Protein AF-A0AA41QPE6-F1 (afdb_monomer_lite)

Organism: NCBI:txid1335043

Radius of gyration: 12.2 Å; chains: 1; bounding box: 29×30×30 Å

pLDDT: mean 88.33, std 10.51, range [40.25, 95.75]

Foldseek 3Di:
DPPPDDLVSLVVLLVVLCVVQVPDVVSVVVLVVVLVVLVVVDDDSVSSSVVSNVVSVVSVVVVVVD

Secondary structure (DSSP, 8-state):
------HHHHHHHHHHHHHHH--SHHHHHHHHHHHHHHHHH---HHHHHHHHHHHHHHHHHHHHH-

Structure (mmCIF, N/CA/C/O backbone):
data_AF-A0AA41QPE6-F1
#
_entry.id   AF-A0AA41QPE6-F1
#
loop_
_atom_site.group_PDB
_atom_site.id
_atom_site.type_symbol
_atom_site.label_atom_id
_atom_site.label_alt_id
_atom_site.label_comp_id
_atom_site.label_asym_id
_atom_site.label_entity_id
_atom_site.label_seq_id
_atom_site.pdbx_PDB_ins_code
_atom_site.Cartn_x
_atom_site.Cartn_y
_atom_site.Cartn_z
_atom_site.occupancy
_atom_site.B_iso_or_equiv
_atom_site.auth_seq_id
_atom_site.auth_comp_id
_atom_site.auth_asym_id
_atom_site.auth_atom_id
_atom_site.pdbx_PDB_model_num
ATOM 1 N N . MET A 1 1 ? 6.524 19.817 -16.282 1.00 40.25 1 MET A N 1
ATOM 2 C CA . MET A 1 1 ? 7.117 18.465 -16.208 1.00 40.25 1 MET A CA 1
ATOM 3 C C . MET A 1 1 ? 6.483 17.754 -15.031 1.00 40.25 1 MET A C 1
ATOM 5 O O . MET A 1 1 ? 6.655 18.224 -13.915 1.00 40.25 1 MET A O 1
ATOM 9 N N . ALA A 1 2 ? 5.692 16.706 -15.261 1.00 53.69 2 ALA A N 1
ATOM 10 C CA . ALA A 1 2 ? 5.276 15.841 -14.163 1.00 53.69 2 ALA A CA 1
ATOM 11 C C . ALA A 1 2 ? 6.532 15.100 -13.695 1.00 53.69 2 ALA A C 1
ATOM 13 O O . ALA A 1 2 ? 7.071 14.279 -14.436 1.00 53.69 2 ALA A O 1
ATOM 14 N N . VAL A 1 3 ? 7.057 15.474 -12.528 1.00 69.12 3 VAL A N 1
ATOM 15 C CA . VAL A 1 3 ? 8.154 14.743 -11.891 1.00 69.12 3 VAL A CA 1
ATOM 16 C C . VAL A 1 3 ? 7.597 13.361 -11.580 1.00 69.12 3 VAL A C 1
ATOM 18 O O . VAL A 1 3 ? 6.659 13.232 -10.796 1.00 69.12 3 VAL A O 1
ATOM 21 N N . ARG A 1 4 ? 8.078 12.349 -12.306 1.00 75.94 4 ARG A N 1
ATOM 22 C CA . ARG A 1 4 ? 7.700 10.955 -12.094 1.00 75.94 4 ARG A CA 1
ATOM 23 C C . ARG A 1 4 ? 8.439 10.516 -10.830 1.00 75.94 4 ARG A C 1
ATOM 25 O O . ARG A 1 4 ? 9.659 10.408 -10.922 1.00 75.94 4 ARG A O 1
ATOM 32 N N . PRO A 1 5 ? 7.746 10.279 -9.702 1.00 78.62 5 PRO A N 1
ATOM 33 C CA . PRO A 1 5 ? 8.431 9.933 -8.472 1.00 78.62 5 PRO A CA 1
ATOM 34 C C . PRO A 1 5 ? 9.211 8.636 -8.662 1.00 78.62 5 PRO A C 1
ATOM 36 O O . PRO A 1 5 ? 8.755 7.724 -9.382 1.00 78.62 5 PRO A O 1
ATOM 39 N N . ASP A 1 6 ? 10.398 8.602 -8.072 1.00 88.12 6 ASP A N 1
ATOM 40 C CA . ASP A 1 6 ? 11.243 7.418 -8.054 1.00 88.12 6 ASP 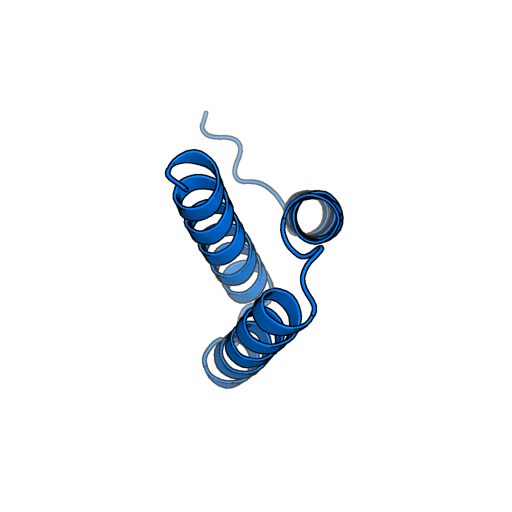A CA 1
ATOM 41 C C . ASP A 1 6 ? 10.791 6.422 -6.972 1.00 88.12 6 ASP A C 1
ATOM 43 O O . ASP A 1 6 ? 9.822 6.631 -6.238 1.00 88.12 6 ASP A O 1
ATOM 47 N N . VAL A 1 7 ? 11.450 5.267 -6.934 1.00 91.62 7 VAL A N 1
ATOM 48 C CA . VAL A 1 7 ? 11.109 4.176 -6.015 1.00 91.62 7 VAL A CA 1
ATOM 49 C C . VAL A 1 7 ? 11.349 4.571 -4.553 1.00 91.62 7 VAL A C 1
ATOM 51 O O . VAL A 1 7 ? 10.575 4.162 -3.688 1.00 91.62 7 VAL A O 1
ATOM 54 N N . GLU A 1 8 ? 12.372 5.376 -4.257 1.00 90.88 8 GLU A N 1
ATOM 55 C CA . GLU A 1 8 ? 12.671 5.812 -2.889 1.00 90.88 8 GLU A CA 1
ATOM 56 C C . GLU A 1 8 ? 11.626 6.814 -2.391 1.00 90.88 8 GLU A C 1
ATOM 58 O O . GLU A 1 8 ? 11.100 6.668 -1.284 1.00 90.88 8 GLU A O 1
ATOM 63 N N . GLU A 1 9 ? 11.236 7.770 -3.233 1.00 90.94 9 GLU A N 1
ATOM 64 C CA . GLU A 1 9 ? 10.171 8.730 -2.939 1.00 90.94 9 GLU A CA 1
ATOM 65 C C . GLU A 1 9 ? 8.820 8.038 -2.701 1.00 90.94 9 GLU A C 1
ATOM 67 O O . GLU A 1 9 ? 8.050 8.432 -1.812 1.00 90.94 9 GLU A O 1
ATOM 72 N N . LEU A 1 10 ? 8.532 6.980 -3.469 1.00 92.12 10 LEU A N 1
ATOM 73 C CA . LEU A 1 10 ? 7.334 6.164 -3.288 1.00 92.12 10 LEU A CA 1
ATOM 74 C C . LEU A 1 10 ? 7.369 5.392 -1.964 1.00 92.12 10 LEU A C 1
ATOM 76 O O . LEU A 1 10 ? 6.378 5.427 -1.232 1.00 92.12 10 LEU A O 1
ATOM 80 N N . ARG A 1 11 ? 8.497 4.764 -1.601 1.00 93.31 11 ARG A N 1
ATOM 81 C CA . ARG A 1 11 ? 8.640 4.088 -0.296 1.00 93.31 11 ARG A CA 1
ATOM 82 C C . ARG A 1 11 ? 8.472 5.057 0.869 1.00 93.31 11 ARG A C 1
ATOM 84 O O . ARG A 1 11 ? 7.672 4.792 1.763 1.00 93.31 11 ARG A O 1
ATOM 91 N N . ALA A 1 12 ? 9.149 6.204 0.826 1.00 92.94 12 ALA A N 1
ATOM 92 C CA . ALA A 1 12 ? 9.047 7.222 1.869 1.00 92.94 12 ALA A CA 1
ATOM 93 C C . ALA A 1 12 ? 7.610 7.752 2.008 1.00 92.94 12 ALA A C 1
ATOM 95 O O . ALA A 1 12 ? 7.106 7.992 3.110 1.00 92.94 12 ALA A O 1
ATOM 96 N N . THR A 1 13 ? 6.910 7.914 0.882 1.00 91.50 13 THR A N 1
ATOM 97 C CA . THR A 1 13 ? 5.498 8.303 0.888 1.00 91.50 13 THR A CA 1
ATOM 98 C C . THR A 1 13 ? 4.624 7.229 1.519 1.00 91.50 13 THR A C 1
ATOM 100 O O . THR A 1 13 ? 3.792 7.565 2.368 1.00 91.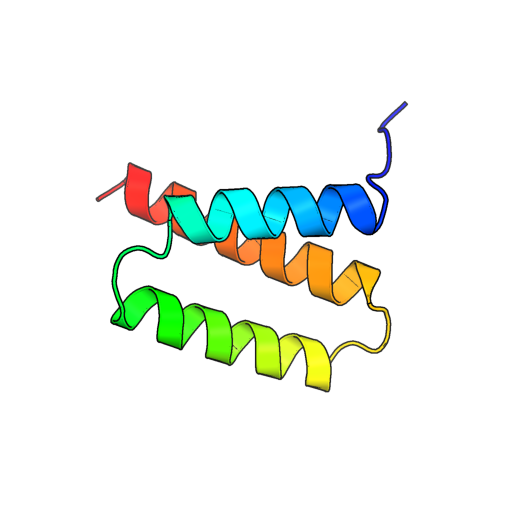50 13 THR A O 1
ATOM 103 N N . ARG A 1 14 ? 4.839 5.964 1.148 1.00 94.19 14 ARG A N 1
ATOM 104 C CA . ARG A 1 14 ? 4.123 4.813 1.693 1.00 94.19 14 ARG A CA 1
ATOM 105 C C . ARG A 1 14 ? 4.278 4.737 3.210 1.00 94.19 14 ARG A C 1
ATOM 107 O O . ARG A 1 14 ? 3.273 4.802 3.907 1.00 94.19 14 ARG A O 1
ATOM 114 N N . GLU A 1 15 ? 5.505 4.723 3.729 1.00 93.69 15 GLU A N 1
ATOM 115 C CA . GLU A 1 15 ? 5.786 4.635 5.173 1.00 93.69 15 GLU A CA 1
ATOM 116 C C . GLU A 1 15 ? 5.111 5.760 5.970 1.00 93.69 15 GLU A C 1
ATOM 118 O O . GLU A 1 15 ? 4.431 5.523 6.973 1.00 93.69 15 GLU A O 1
ATOM 123 N N . ARG A 1 16 ? 5.220 7.004 5.486 1.00 92.88 16 ARG A N 1
ATOM 124 C CA . ARG A 1 16 ? 4.575 8.161 6.120 1.00 92.88 16 ARG A CA 1
ATOM 125 C C . ARG A 1 16 ? 3.049 8.036 6.140 1.00 92.88 16 ARG A C 1
ATOM 127 O O . ARG A 1 16 ? 2.407 8.474 7.095 1.00 92.88 16 ARG A O 1
ATOM 134 N N . MET A 1 17 ? 2.450 7.497 5.079 1.00 92.00 17 MET A N 1
ATOM 135 C CA . MET A 1 17 ? 1.000 7.323 4.985 1.00 92.00 17 MET A CA 1
ATOM 136 C C . MET A 1 17 ? 0.500 6.134 5.808 1.00 92.00 17 MET A C 1
ATOM 138 O O . MET A 1 17 ? -0.525 6.267 6.475 1.00 92.00 17 MET A O 1
ATOM 142 N N . GLU A 1 18 ? 1.229 5.019 5.829 1.00 92.81 18 GLU A N 1
ATOM 143 C CA . GLU A 1 18 ? 0.935 3.861 6.679 1.00 92.81 18 GLU A CA 1
ATOM 144 C C . GLU A 1 18 ? 0.888 4.268 8.155 1.00 92.81 18 GLU A C 1
ATOM 146 O O . GLU A 1 18 ? -0.080 3.962 8.851 1.00 92.81 18 GLU A O 1
ATOM 151 N N . GLY A 1 19 ? 1.876 5.039 8.622 1.00 90.44 19 GLY A N 1
ATOM 152 C CA . GLY A 1 19 ? 1.902 5.546 9.996 1.00 90.44 19 GLY A CA 1
ATOM 153 C C . GLY A 1 19 ? 0.743 6.490 10.334 1.00 90.44 19 GLY A C 1
ATOM 154 O O . GLY A 1 19 ? 0.334 6.576 11.489 1.00 90.44 19 GLY A O 1
ATOM 155 N N . LYS A 1 20 ? 0.184 7.183 9.335 1.00 90.06 20 LYS A N 1
ATOM 156 C CA . LYS A 1 20 ? -0.884 8.169 9.539 1.00 90.06 20 LYS A CA 1
ATOM 157 C C . LYS A 1 20 ? -2.291 7.578 9.453 1.00 90.06 20 LYS A C 1
ATOM 159 O O . LYS A 1 20 ? -3.171 8.034 10.175 1.00 90.06 20 LYS A O 1
ATOM 164 N N . TYR A 1 21 ? -2.516 6.623 8.552 1.00 87.25 21 TYR A N 1
ATOM 165 C CA . TYR A 1 21 ? -3.864 6.153 8.208 1.00 87.25 21 TYR A CA 1
ATOM 166 C C . TYR A 1 21 ? -4.136 4.693 8.593 1.00 87.25 21 TYR A C 1
ATOM 168 O O . TYR A 1 21 ? -5.293 4.286 8.599 1.00 87.25 21 TYR A O 1
ATOM 176 N N . LEU A 1 22 ? -3.117 3.909 8.964 1.00 88.81 22 LEU A N 1
ATOM 177 C CA . LEU A 1 22 ? -3.272 2.511 9.396 1.00 88.81 22 LEU A CA 1
ATOM 178 C C . LEU A 1 22 ? -3.087 2.357 10.912 1.00 88.81 22 LEU A C 1
ATOM 180 O O . LEU A 1 22 ? -2.352 1.481 11.382 1.00 88.81 22 LEU A O 1
ATOM 184 N N . ALA A 1 23 ? -3.728 3.242 11.679 1.00 85.56 23 ALA A N 1
ATOM 185 C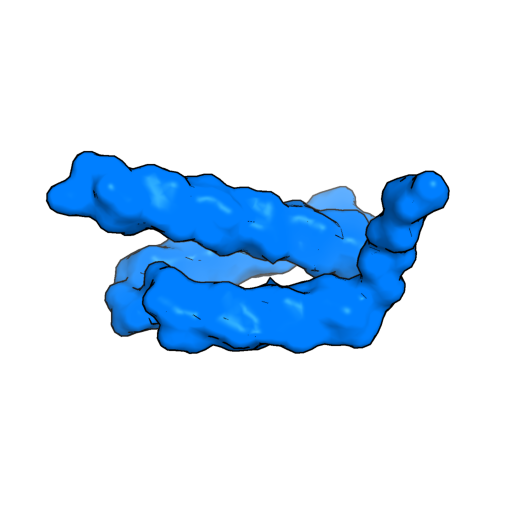 CA . ALA A 1 23 ? -3.730 3.176 13.140 1.00 85.56 23 ALA A CA 1
ATOM 186 C C . ALA A 1 23 ? -4.586 2.007 13.656 1.00 85.56 23 ALA A C 1
ATOM 188 O O . ALA A 1 23 ? -4.232 1.364 14.642 1.00 85.56 23 ALA A O 1
ATOM 189 N N . GLU A 1 24 ? -5.689 1.701 12.972 1.00 88.25 24 GLU A N 1
ATOM 190 C CA . GLU A 1 24 ? -6.562 0.598 13.358 1.00 88.25 24 GLU A CA 1
ATOM 191 C C . GLU A 1 24 ? -6.025 -0.757 12.865 1.00 88.25 24 GLU A C 1
ATOM 193 O O . GLU A 1 24 ? -5.766 -0.911 11.664 1.00 88.25 24 GLU A O 1
ATOM 198 N N . PRO A 1 25 ? -5.926 -1.778 13.742 1.00 87.56 25 PRO A N 1
ATOM 199 C CA . PRO A 1 25 ? -5.411 -3.100 13.373 1.00 87.56 25 PRO A CA 1
ATOM 200 C C . PRO A 1 25 ? -6.176 -3.761 12.221 1.00 87.56 25 PRO A C 1
ATOM 202 O O . PRO A 1 25 ? -5.576 -4.402 11.362 1.00 87.56 25 PRO A O 1
ATOM 205 N N . GLN A 1 26 ? -7.496 -3.568 12.169 1.00 88.00 26 GLN A N 1
ATOM 206 C CA . GLN A 1 26 ? -8.351 -4.104 11.107 1.00 88.00 26 GLN A CA 1
ATOM 207 C C . GLN A 1 26 ? -8.030 -3.496 9.735 1.00 88.00 26 GLN A C 1
ATOM 209 O O . GLN A 1 26 ? -7.906 -4.220 8.749 1.00 88.00 26 GLN A O 1
ATOM 214 N N . MET A 1 27 ? -7.816 -2.178 9.677 1.00 87.56 27 MET A N 1
ATOM 215 C CA . MET A 1 27 ? -7.470 -1.485 8.436 1.00 87.56 27 MET A CA 1
ATOM 216 C C . MET A 1 27 ? -6.064 -1.866 7.971 1.00 87.56 27 MET A C 1
ATOM 218 O O . MET A 1 27 ? -5.836 -2.084 6.782 1.00 87.56 27 MET A O 1
ATOM 222 N N . ARG A 1 28 ? -5.132 -2.017 8.920 1.00 91.81 28 ARG A N 1
ATOM 223 C CA . ARG A 1 28 ? -3.778 -2.512 8.652 1.00 91.81 28 ARG A CA 1
ATOM 224 C C . ARG A 1 28 ? -3.793 -3.914 8.045 1.00 91.81 28 ARG A C 1
ATOM 226 O O . ARG A 1 28 ? -3.162 -4.119 7.015 1.00 91.81 28 ARG A O 1
ATOM 233 N N . ALA A 1 29 ? -4.545 -4.847 8.627 1.00 92.06 29 ALA A N 1
ATOM 234 C CA . ALA A 1 29 ? -4.639 -6.215 8.118 1.00 92.06 29 ALA A CA 1
ATOM 235 C C . ALA A 1 29 ? -5.226 -6.272 6.694 1.00 92.06 29 ALA A C 1
ATOM 237 O O . ALA A 1 29 ? -4.732 -7.018 5.847 1.00 92.06 29 ALA A O 1
ATOM 238 N N . LEU A 1 30 ? -6.251 -5.458 6.409 1.00 91.50 30 LEU A N 1
ATOM 239 C CA . LEU A 1 30 ? -6.819 -5.341 5.063 1.00 91.50 30 LEU A CA 1
ATOM 240 C C . LEU A 1 30 ? -5.796 -4.795 4.060 1.00 91.50 30 LEU A C 1
ATOM 242 O O . LEU A 1 30 ? -5.633 -5.366 2.981 1.00 91.50 30 LEU A O 1
ATOM 246 N N . TYR A 1 31 ? -5.089 -3.724 4.424 1.00 93.81 31 TYR A N 1
ATOM 247 C CA . TYR A 1 31 ? 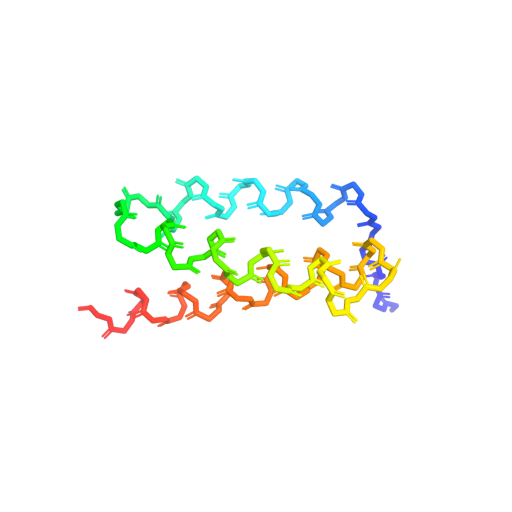-4.039 -3.138 3.595 1.00 93.81 31 TYR A CA 1
ATOM 248 C C . TYR A 1 31 ? -2.913 -4.142 3.305 1.00 93.81 31 TYR A C 1
ATOM 250 O O . TYR A 1 31 ? -2.586 -4.368 2.144 1.00 93.81 31 TYR A O 1
ATOM 258 N N . GLU A 1 32 ? -2.384 -4.824 4.322 1.00 94.12 32 GLU A N 1
ATOM 259 C CA . GLU A 1 32 ? -1.323 -5.827 4.151 1.00 94.12 32 GLU A CA 1
ATOM 260 C C . GLU A 1 32 ? -1.751 -6.992 3.245 1.00 94.12 32 GLU A C 1
ATOM 262 O O . GLU A 1 32 ? -0.954 -7.486 2.440 1.00 94.12 32 GLU A O 1
ATOM 267 N N . GLY A 1 33 ? -3.019 -7.408 3.336 1.00 95.62 33 GLY A N 1
ATOM 268 C CA . GLY A 1 33 ? -3.603 -8.407 2.444 1.00 95.62 33 GLY A CA 1
ATOM 269 C C . GLY A 1 33 ? -3.613 -7.962 0.979 1.00 95.62 33 GLY A C 1
ATOM 270 O O . GLY A 1 33 ? -3.292 -8.759 0.096 1.00 95.62 33 GLY A O 1
ATOM 271 N N . LEU A 1 34 ? -3.923 -6.689 0.714 1.00 94.31 34 LEU A N 1
ATOM 272 C CA . LEU A 1 34 ? -3.856 -6.106 -0.629 1.00 94.31 34 LEU A CA 1
ATOM 273 C C . LEU A 1 34 ? -2.410 -5.997 -1.126 1.00 94.31 34 LEU A C 1
ATOM 275 O O . LEU A 1 34 ? -2.129 -6.424 -2.241 1.00 94.31 34 LEU A O 1
ATOM 279 N N . CYS A 1 35 ? -1.478 -5.530 -0.291 1.00 94.25 35 CYS A N 1
ATOM 280 C CA . CYS A 1 35 ? -0.059 -5.439 -0.652 1.00 94.25 35 CYS A CA 1
ATOM 281 C C . CYS A 1 35 ? 0.550 -6.802 -1.000 1.00 94.25 35 CYS A C 1
ATOM 283 O O . CYS A 1 35 ? 1.471 -6.896 -1.811 1.00 94.25 35 CYS A O 1
ATOM 285 N N . ARG A 1 36 ? 0.080 -7.886 -0.370 1.00 95.50 36 ARG A N 1
ATOM 286 C CA . ARG A 1 36 ? 0.495 -9.241 -0.754 1.00 95.50 36 ARG A CA 1
ATOM 287 C C . ARG A 1 36 ? 0.004 -9.586 -2.161 1.00 95.50 36 ARG A C 1
ATOM 289 O O . ARG A 1 36 ? 0.827 -9.940 -2.989 1.00 95.50 36 ARG A O 1
ATOM 296 N N . ARG A 1 37 ? -1.284 -9.373 -2.449 1.00 95.69 37 ARG A N 1
ATOM 297 C CA . ARG A 1 37 ? -1.856 -9.618 -3.786 1.00 95.69 37 ARG A CA 1
ATOM 298 C C . ARG A 1 37 ? -1.161 -8.803 -4.874 1.00 95.69 37 ARG A C 1
ATOM 300 O O . ARG A 1 37 ? -0.807 -9.357 -5.900 1.00 95.69 37 ARG A O 1
ATOM 307 N N . PHE A 1 38 ? -0.876 -7.523 -4.629 1.00 95.00 38 PHE A N 1
ATOM 308 C CA . PHE A 1 38 ? -0.154 -6.698 -5.603 1.00 95.00 38 PHE A CA 1
ATOM 309 C C . PHE A 1 38 ? 1.240 -7.236 -5.923 1.00 95.00 38 PHE A C 1
ATOM 311 O O . PHE A 1 38 ? 1.648 -7.175 -7.073 1.00 95.00 38 PHE A O 1
ATOM 318 N N . ARG A 1 39 ? 1.960 -7.775 -4.934 1.00 94.38 39 ARG A N 1
ATOM 319 C CA . ARG A 1 39 ? 3.273 -8.402 -5.156 1.00 94.38 39 ARG A CA 1
ATOM 320 C C . ARG A 1 39 ? 3.188 -9.734 -5.894 1.00 94.38 39 ARG A C 1
ATOM 322 O O . ARG A 1 39 ? 4.149 -10.095 -6.562 1.00 94.38 39 ARG A O 1
ATOM 329 N N . ASP A 1 40 ? 2.072 -10.444 -5.766 1.00 95.75 40 ASP A N 1
ATOM 330 C CA . ASP A 1 40 ? 1.828 -11.679 -6.511 1.00 95.75 40 ASP A CA 1
ATOM 331 C C . ASP A 1 40 ? 1.428 -11.376 -7.971 1.00 95.75 40 ASP A C 1
ATOM 333 O O . ASP A 1 40 ? 1.842 -12.087 -8.886 1.00 95.75 40 ASP A O 1
ATOM 337 N N . ASP A 1 41 ? 0.663 -10.301 -8.194 1.00 95.50 41 ASP A N 1
ATOM 338 C CA . ASP A 1 41 ? 0.105 -9.933 -9.502 1.00 95.50 41 ASP A CA 1
ATOM 339 C C . ASP A 1 41 ? 1.044 -9.056 -10.356 1.00 95.50 41 ASP A C 1
ATOM 341 O O . ASP A 1 41 ? 0.956 -9.066 -11.587 1.00 95.50 41 ASP A O 1
ATOM 345 N N . LEU A 1 42 ? 1.929 -8.269 -9.733 1.00 95.06 42 LEU A N 1
ATOM 346 C CA . LEU A 1 42 ? 2.799 -7.300 -10.408 1.00 95.06 42 LEU A CA 1
ATOM 347 C C . LEU A 1 42 ? 4.272 -7.692 -10.280 1.00 95.06 42 LEU A C 1
ATOM 349 O O . LEU A 1 42 ? 4.767 -7.981 -9.195 1.00 95.06 42 LEU A O 1
ATOM 353 N N . SER A 1 43 ? 4.997 -7.636 -11.398 1.00 91.38 43 SER A N 1
ATOM 354 C CA . SER A 1 43 ? 6.432 -7.960 -11.439 1.00 91.38 43 SER A CA 1
ATOM 355 C C . SER A 1 43 ? 7.352 -6.740 -11.303 1.00 91.38 43 SER A C 1
ATOM 357 O O . SER A 1 43 ? 8.529 -6.911 -10.992 1.00 91.38 43 SER A O 1
ATOM 359 N N . ASP A 1 44 ? 6.849 -5.523 -11.539 1.00 93.38 44 ASP A N 1
ATOM 360 C CA . ASP A 1 44 ? 7.615 -4.281 -11.380 1.00 93.38 44 ASP A CA 1
ATOM 361 C C . ASP A 1 44 ? 7.404 -3.706 -9.970 1.00 93.38 44 ASP A C 1
ATOM 363 O O . ASP A 1 44 ? 6.286 -3.381 -9.563 1.00 93.38 44 ASP A O 1
ATOM 367 N N . GLU A 1 45 ? 8.498 -3.551 -9.222 1.00 92.62 45 GLU A N 1
ATOM 368 C CA . GLU A 1 45 ? 8.495 -3.000 -7.8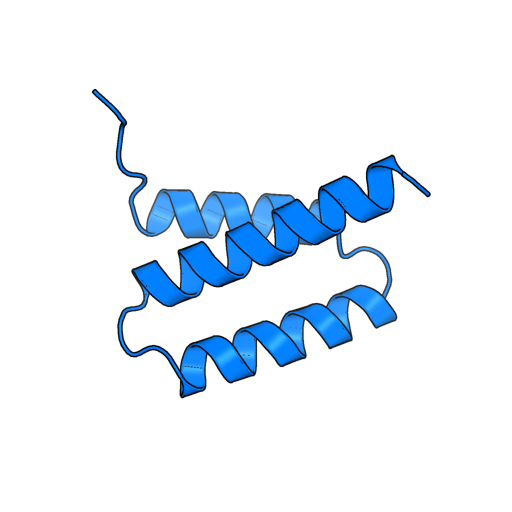64 1.00 92.62 45 GLU A CA 1
ATOM 369 C C . GLU A 1 45 ? 7.864 -1.603 -7.790 1.00 92.62 45 GLU A C 1
ATOM 371 O O . GLU A 1 45 ? 7.178 -1.254 -6.825 1.00 92.62 45 GLU A O 1
ATOM 376 N N . ARG A 1 46 ? 8.073 -0.789 -8.818 1.00 92.44 46 ARG A N 1
ATOM 377 C CA . ARG A 1 46 ? 7.516 0.552 -8.892 1.00 92.44 46 ARG A CA 1
ATOM 378 C C . ARG A 1 46 ? 5.993 0.510 -9.022 1.00 92.44 46 ARG A C 1
ATOM 380 O O . ARG A 1 46 ? 5.312 1.328 -8.403 1.00 92.44 46 ARG A O 1
ATOM 387 N N . ASP A 1 47 ? 5.462 -0.426 -9.801 1.00 93.44 47 ASP A N 1
ATOM 388 C CA . ASP A 1 47 ? 4.018 -0.573 -10.003 1.00 93.44 47 ASP A CA 1
ATOM 389 C C . ASP A 1 47 ? 3.333 -1.121 -8.745 1.00 93.44 47 ASP A C 1
ATOM 391 O O . ASP A 1 47 ? 2.238 -0.669 -8.389 1.00 93.44 47 ASP A O 1
ATOM 395 N N . VAL A 1 48 ? 4.019 -2.004 -8.009 1.00 94.75 48 VAL A N 1
ATOM 396 C CA . VAL A 1 48 ? 3.607 -2.424 -6.661 1.00 94.75 48 VAL A CA 1
ATOM 397 C C . VAL A 1 48 ? 3.491 -1.205 -5.748 1.00 94.75 48 VAL A C 1
ATOM 399 O O . VAL A 1 48 ? 2.419 -0.945 -5.205 1.00 94.75 48 VAL A O 1
ATOM 402 N N . LEU A 1 49 ? 4.554 -0.406 -5.625 1.00 94.06 49 LEU A N 1
ATOM 403 C CA . LEU A 1 49 ? 4.569 0.758 -4.734 1.00 94.06 49 LEU A CA 1
ATOM 404 C C . LEU A 1 49 ? 3.522 1.813 -5.111 1.00 94.06 49 LEU A C 1
ATOM 406 O O . LEU A 1 49 ? 2.909 2.421 -4.231 1.00 94.06 49 LEU A O 1
ATOM 410 N N . LEU A 1 50 ? 3.286 2.026 -6.408 1.00 93.56 50 LEU A N 1
ATOM 411 C CA . LEU A 1 50 ? 2.228 2.919 -6.883 1.00 93.56 50 LEU A CA 1
ATOM 412 C C . LEU A 1 50 ? 0.841 2.420 -6.467 1.00 93.56 50 LEU A C 1
ATOM 414 O O . LEU A 1 50 ? 0.024 3.218 -6.003 1.00 93.56 50 LEU A O 1
ATOM 418 N N . SER A 1 51 ? 0.590 1.116 -6.587 1.00 94.88 51 SER A N 1
ATOM 419 C CA . SER A 1 51 ? -0.678 0.493 -6.193 1.00 94.88 51 SER A CA 1
ATOM 420 C C . SER A 1 51 ? -0.902 0.577 -4.680 1.00 94.88 51 SER A C 1
ATOM 422 O O . SER A 1 51 ? -1.981 0.966 -4.232 1.00 94.88 51 SER A O 1
ATOM 424 N N . GLU A 1 52 ? 0.136 0.315 -3.882 1.00 94.62 52 GLU A N 1
ATOM 425 C CA . GLU A 1 52 ? 0.111 0.472 -2.422 1.00 94.62 52 GLU A CA 1
ATOM 426 C C . GLU A 1 52 ? -0.198 1.926 -2.013 1.00 94.62 52 GLU A C 1
ATOM 428 O O . GLU A 1 52 ? -1.098 2.179 -1.206 1.00 94.62 52 GLU A O 1
ATOM 433 N N . CYS A 1 53 ? 0.472 2.905 -2.633 1.00 93.75 53 CYS A N 1
ATOM 434 C CA . CYS A 1 53 ? 0.201 4.328 -2.405 1.00 93.75 53 CYS A CA 1
ATOM 435 C C . CYS A 1 53 ? -1.230 4.726 -2.804 1.00 93.75 53 CYS A C 1
ATOM 437 O O . CYS A 1 53 ? -1.871 5.518 -2.106 1.00 93.75 53 CYS A O 1
ATOM 439 N N . ALA A 1 54 ? -1.757 4.180 -3.902 1.00 93.25 54 ALA A N 1
ATOM 440 C CA . ALA A 1 54 ? -3.119 4.453 -4.354 1.00 93.25 54 ALA A CA 1
ATOM 441 C C . ALA A 1 54 ? -4.169 3.946 -3.351 1.00 93.25 54 ALA A C 1
ATOM 443 O O . ALA A 1 54 ? -5.124 4.664 -3.042 1.00 93.25 54 ALA A O 1
ATOM 444 N N . VAL A 1 55 ? -3.967 2.756 -2.775 1.00 94.38 55 VAL A N 1
ATOM 445 C CA . VAL A 1 55 ? -4.838 2.228 -1.713 1.00 94.38 55 VAL A CA 1
ATOM 446 C C . VAL A 1 55 ? -4.795 3.124 -0.477 1.00 94.38 55 VAL A C 1
ATOM 448 O O . VAL A 1 55 ? -5.847 3.474 0.056 1.00 94.38 55 VAL A O 1
ATOM 451 N N . LEU A 1 56 ? -3.612 3.575 -0.050 1.00 93.38 56 LEU A N 1
ATOM 452 C CA . LEU A 1 56 ? -3.487 4.503 1.081 1.00 93.38 56 LEU A CA 1
ATOM 453 C C . LEU A 1 56 ? -4.217 5.831 0.831 1.00 93.38 56 LEU A C 1
ATOM 455 O O . LEU A 1 56 ? -4.794 6.407 1.755 1.00 93.38 56 LEU A O 1
ATOM 459 N N . MET A 1 57 ? -4.239 6.315 -0.413 1.00 92.75 57 MET A N 1
ATOM 460 C CA . MET A 1 57 ? -5.021 7.494 -0.793 1.00 92.75 57 MET A CA 1
ATOM 461 C C . MET A 1 57 ? -6.530 7.239 -0.726 1.00 92.75 57 MET A C 1
ATOM 463 O O . MET A 1 57 ? -7.263 8.100 -0.239 1.00 92.75 57 MET A O 1
ATOM 467 N N . ALA A 1 58 ? -6.998 6.060 -1.143 1.00 90.25 58 ALA A N 1
ATOM 468 C CA . ALA A 1 58 ? -8.400 5.673 -0.992 1.00 90.25 58 ALA A CA 1
ATOM 469 C C . ALA A 1 58 ? -8.806 5.572 0.489 1.00 90.25 58 ALA A C 1
ATOM 471 O O . ALA A 1 58 ? -9.849 6.099 0.876 1.00 90.25 58 ALA A O 1
ATOM 472 N N . ILE A 1 59 ? -7.950 4.979 1.331 1.00 88.25 59 ILE A N 1
ATOM 473 C CA . ILE A 1 59 ? -8.153 4.903 2.786 1.00 88.25 59 ILE A CA 1
ATOM 474 C C . ILE A 1 59 ? -8.232 6.310 3.383 1.00 88.25 59 ILE A C 1
ATOM 476 O O . ILE A 1 59 ? -9.170 6.610 4.116 1.00 88.25 59 ILE A O 1
ATOM 480 N N . LYS A 1 60 ? -7.302 7.205 3.030 1.00 88.06 60 LYS A N 1
ATOM 481 C CA . LYS A 1 60 ? -7.318 8.609 3.468 1.00 88.06 60 LYS A CA 1
ATOM 482 C C . LYS A 1 60 ? -8.636 9.312 3.125 1.00 88.06 60 LYS A C 1
ATOM 484 O O . LYS A 1 60 ? -9.168 10.037 3.965 1.00 88.06 60 LYS A O 1
ATOM 489 N N . GLU A 1 61 ? -9.148 9.141 1.906 1.00 87.31 61 GLU A N 1
ATOM 490 C CA . GLU A 1 61 ? -10.419 9.754 1.499 1.00 87.31 61 GLU A CA 1
ATOM 491 C C . GLU A 1 61 ? -11.625 9.128 2.213 1.00 87.31 61 GLU A C 1
ATOM 493 O O . GLU A 1 61 ? -12.576 9.841 2.529 1.00 87.31 61 GLU A O 1
ATOM 498 N N . GLY A 1 62 ? -11.577 7.830 2.525 1.00 81.12 62 GLY A N 1
ATOM 499 C CA . GLY A 1 62 ? -12.563 7.174 3.385 1.00 81.12 62 GLY A CA 1
ATOM 500 C C . GLY A 1 62 ? -12.560 7.740 4.807 1.00 81.12 62 GLY A C 1
ATOM 501 O O . GLY A 1 62 ? -13.604 8.152 5.299 1.00 81.12 62 GLY A O 1
ATOM 502 N N . VAL A 1 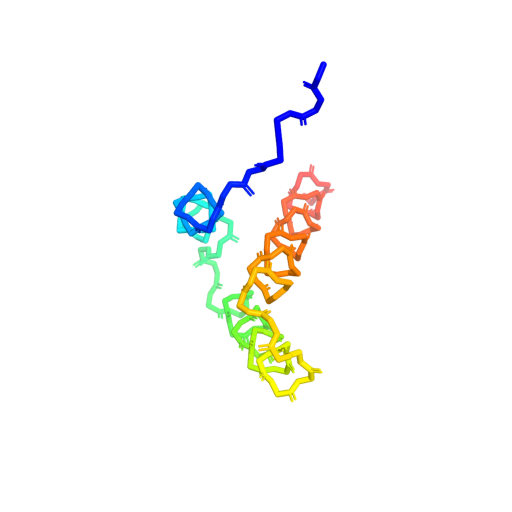63 ? -11.378 7.858 5.423 1.00 72.75 63 VAL A N 1
ATOM 503 C CA . VAL A 1 63 ? -11.189 8.435 6.768 1.00 72.75 63 VAL A CA 1
ATOM 504 C C . VAL A 1 63 ? -11.648 9.892 6.836 1.00 72.75 63 VAL A C 1
ATOM 506 O O . VAL A 1 63 ? -12.206 10.307 7.838 1.00 72.75 63 VAL A O 1
ATOM 509 N N . ARG A 1 64 ? -11.446 10.689 5.779 1.00 72.69 64 ARG A N 1
ATOM 510 C CA . ARG A 1 64 ? -11.921 12.083 5.730 1.00 72.69 64 ARG A CA 1
ATOM 511 C C . ARG A 1 64 ? -13.454 12.198 5.707 1.00 72.69 64 ARG A C 1
ATOM 513 O O . ARG A 1 64 ? -13.974 13.254 6.058 1.00 72.69 64 ARG A O 1
ATOM 520 N N . ARG A 1 65 ? -14.156 11.178 5.206 1.00 66.25 65 ARG A N 1
ATOM 521 C CA . ARG A 1 65 ? -15.620 11.175 5.047 1.00 66.25 65 ARG A CA 1
ATOM 522 C C . ARG A 1 65 ? -16.367 10.531 6.219 1.00 66.25 65 ARG A C 1
ATOM 524 O O . ARG A 1 65 ? -17.583 10.695 6.269 1.00 66.25 65 ARG A O 1
ATOM 531 N N . ALA A 1 66 ? -15.670 9.793 7.081 1.00 58.03 66 ALA A N 1
ATOM 532 C CA . ALA A 1 66 ? -16.198 9.178 8.299 1.00 58.03 66 ALA A CA 1
ATOM 533 C C . ALA A 1 66 ? -16.133 10.157 9.479 1.00 58.03 66 ALA A C 1
ATOM 535 O O . ALA A 1 66 ? -17.054 10.097 10.322 1.00 58.03 66 ALA A O 1
#

Sequence (66 aa):
MAVRPDVEELRATRERMEGKYLAEPQMRALYEGLCRRFRDDLSDERDVLLSECAVLMAIKEGVRRA